Protein AF-A0A953ANK9-F1 (afdb_monomer_lite)

Foldseek 3Di:
DDDAQDWDQDPVRFIWGWHWDFDDDPPDPDDDGDIDIDTHTDDPLLRVVVVVVVVVCVVVVVVVWDKDWGDDPVDPNDIDIDTPPDD

Radius of gyration: 16.57 Å; chains: 1; bounding box: 39×26×51 Å

Structure (mmCIF, N/CA/C/O backbone):
data_AF-A0A953ANK9-F1
#
_entry.id   AF-A0A953ANK9-F1
#
loop_
_atom_site.group_PDB
_atom_site.id
_atom_site.type_symbol
_atom_site.label_atom_id
_atom_site.label_alt_id
_atom_site.label_comp_id
_atom_site.label_asym_id
_atom_site.label_entity_id
_atom_site.label_seq_id
_atom_site.pdbx_PDB_ins_code
_atom_site.Cartn_x
_atom_site.Cartn_y
_atom_site.Cartn_z
_atom_site.occupancy
_atom_site.B_iso_or_equiv
_atom_site.auth_seq_id
_atom_site.auth_comp_id
_atom_site.auth_asym_id
_atom_site.auth_atom_id
_atom_site.pdbx_PDB_model_num
ATOM 1 N N . MET A 1 1 ? -7.861 -11.558 -6.937 1.00 62.97 1 MET A N 1
ATOM 2 C CA . MET A 1 1 ? -6.821 -11.166 -7.913 1.00 62.97 1 MET A CA 1
ATOM 3 C C . MET A 1 1 ? -6.243 -9.862 -7.408 1.00 62.97 1 MET A C 1
ATOM 5 O O . MET A 1 1 ? -7.036 -9.070 -6.919 1.00 62.97 1 MET A O 1
ATOM 9 N N . ALA A 1 2 ? -4.922 -9.692 -7.441 1.00 73.94 2 ALA A N 1
ATOM 10 C CA . ALA A 1 2 ? -4.283 -8.472 -6.954 1.00 73.94 2 ALA A CA 1
ATOM 11 C C . ALA A 1 2 ? -4.504 -7.311 -7.934 1.00 73.9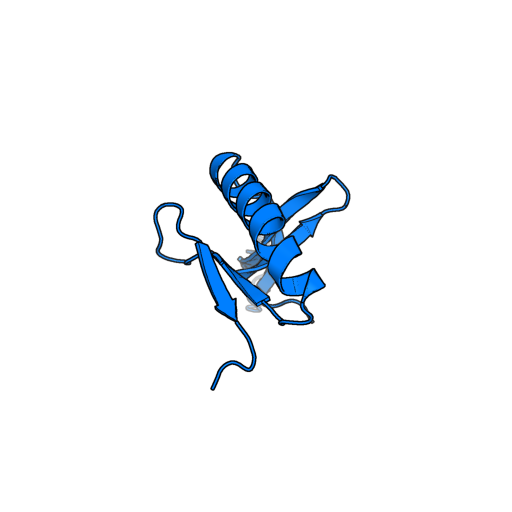4 2 ALA A C 1
ATOM 13 O O . ALA A 1 2 ? -4.518 -7.532 -9.150 1.00 73.94 2 ALA A O 1
ATOM 14 N N . TYR A 1 3 ? -4.666 -6.099 -7.412 1.00 82.62 3 TYR A N 1
ATOM 15 C CA . TYR A 1 3 ? -4.887 -4.889 -8.203 1.00 82.62 3 TYR A CA 1
ATOM 16 C C . TYR A 1 3 ? -3.696 -3.937 -8.135 1.00 82.62 3 TYR A C 1
ATOM 18 O O . TYR A 1 3 ? -2.935 -3.918 -7.171 1.00 82.62 3 TYR A O 1
ATOM 26 N N . ASP A 1 4 ? -3.550 -3.106 -9.163 1.00 84.19 4 ASP A N 1
ATOM 27 C CA . ASP A 1 4 ? -2.556 -2.037 -9.154 1.00 84.19 4 ASP A CA 1
ATOM 28 C C . ASP A 1 4 ? -2.824 -1.055 -7.999 1.00 84.19 4 ASP A C 1
ATOM 30 O O . ASP A 1 4 ? -3.962 -0.640 -7.754 1.00 84.19 4 ASP A O 1
ATOM 34 N N . GLY A 1 5 ? -1.774 -0.723 -7.254 1.00 82.94 5 GLY A N 1
ATOM 35 C CA . GLY A 1 5 ? -1.833 0.085 -6.040 1.00 82.94 5 GLY A CA 1
ATOM 36 C C . GLY A 1 5 ? -2.277 -0.651 -4.769 1.00 82.94 5 GLY A C 1
ATOM 37 O O . GLY A 1 5 ? -2.291 -0.028 -3.706 1.00 82.94 5 GLY A O 1
ATOM 38 N N . GLU A 1 6 ? -2.631 -1.938 -4.835 1.00 85.25 6 GLU A N 1
ATOM 39 C CA . GLU A 1 6 ? -3.004 -2.722 -3.652 1.00 85.25 6 GLU A CA 1
ATOM 40 C C . GLU A 1 6 ? -1.804 -2.905 -2.708 1.00 85.25 6 GLU A C 1
ATOM 42 O O . GLU A 1 6 ? -0.687 -3.200 -3.141 1.00 85.25 6 GLU A O 1
ATOM 47 N N . LEU A 1 7 ? -2.040 -2.712 -1.407 1.00 88.56 7 LEU A N 1
ATOM 48 C CA . LEU A 1 7 ? -1.046 -2.918 -0.357 1.00 88.56 7 LEU A CA 1
ATOM 49 C C . LEU A 1 7 ? -1.055 -4.376 0.095 1.00 88.56 7 LEU A C 1
ATOM 51 O O . LEU A 1 7 ? -2.102 -4.924 0.435 1.00 88.56 7 LEU A O 1
ATOM 55 N N . VAL A 1 8 ? 0.125 -4.980 0.163 1.00 88.25 8 VAL A N 1
ATOM 56 C CA . VAL A 1 8 ? 0.309 -6.365 0.595 1.00 88.25 8 VAL A CA 1
ATOM 57 C C . VAL A 1 8 ? 1.413 -6.449 1.638 1.00 88.25 8 VAL A C 1
ATOM 59 O O . VAL A 1 8 ? 2.451 -5.797 1.521 1.00 88.25 8 VAL A O 1
ATOM 62 N N . LYS A 1 9 ? 1.194 -7.262 2.671 1.00 90.75 9 LYS A N 1
ATOM 63 C CA . LYS A 1 9 ? 2.218 -7.579 3.666 1.00 90.75 9 LYS A CA 1
ATOM 64 C C . LYS A 1 9 ? 2.966 -8.828 3.215 1.00 90.75 9 LYS A C 1
ATOM 66 O O . LYS A 1 9 ? 2.359 -9.881 3.036 1.00 90.75 9 LYS A O 1
ATOM 71 N N . MET A 1 10 ? 4.266 -8.691 2.983 1.00 90.94 10 MET A N 1
ATOM 72 C CA . MET A 1 10 ? 5.135 -9.786 2.557 1.00 90.94 10 MET A CA 1
ATOM 73 C C . MET A 1 10 ? 5.447 -10.729 3.726 1.00 90.94 10 MET A C 1
ATOM 75 O O . MET A 1 10 ? 5.275 -10.376 4.893 1.00 90.94 10 MET A O 1
ATOM 79 N N . GLU A 1 11 ? 5.968 -11.920 3.423 1.00 90.69 11 GLU A N 1
ATOM 80 C CA . GLU A 1 11 ? 6.319 -12.931 4.437 1.00 90.69 11 GLU A CA 1
ATOM 81 C C . GLU A 1 11 ? 7.378 -12.445 5.438 1.00 90.69 11 GLU A C 1
ATOM 83 O O . GLU A 1 11 ? 7.367 -12.841 6.600 1.00 90.69 11 GLU A O 1
ATOM 88 N N . ASN A 1 12 ? 8.262 -11.536 5.017 1.00 90.19 12 ASN A N 1
ATOM 89 C CA . ASN A 1 12 ? 9.253 -10.901 5.890 1.00 90.19 12 ASN A CA 1
ATOM 90 C C . ASN A 1 12 ? 8.653 -9.817 6.816 1.00 90.19 12 ASN A C 1
ATOM 92 O O . ASN A 1 12 ? 9.390 -9.156 7.545 1.00 90.19 12 ASN A O 1
ATOM 96 N N . GLY A 1 13 ? 7.334 -9.605 6.770 1.00 89.75 13 GLY A N 1
ATOM 97 C CA . GLY A 1 13 ? 6.605 -8.625 7.570 1.00 89.75 13 GLY A CA 1
ATOM 98 C C . GLY A 1 13 ? 6.619 -7.198 7.020 1.00 89.75 13 GLY A C 1
ATOM 99 O O . GLY A 1 13 ? 5.954 -6.341 7.602 1.00 89.75 13 GLY A O 1
ATOM 100 N N . ARG A 1 14 ? 7.331 -6.932 5.916 1.00 93.19 14 ARG A N 1
ATOM 101 C CA . ARG A 1 14 ? 7.381 -5.611 5.276 1.00 93.19 14 ARG A CA 1
ATOM 102 C C . ARG A 1 14 ? 6.232 -5.425 4.292 1.00 93.19 14 ARG A C 1
ATOM 104 O O . ARG A 1 14 ? 5.759 -6.366 3.658 1.00 93.19 14 ARG A O 1
ATOM 111 N N . TRP A 1 15 ? 5.791 -4.185 4.160 1.00 92.94 15 TRP A N 1
ATOM 112 C CA . TRP A 1 15 ? 4.749 -3.769 3.240 1.00 92.94 15 TRP A CA 1
ATOM 113 C C . TRP A 1 15 ? 5.292 -3.542 1.835 1.00 92.94 15 TRP A C 1
ATOM 115 O O . TRP A 1 15 ? 6.357 -2.952 1.640 1.00 92.94 15 TRP A O 1
ATOM 125 N N . ALA A 1 16 ? 4.516 -3.971 0.852 1.00 92.19 16 ALA A N 1
ATOM 126 C CA . ALA A 1 16 ? 4.733 -3.701 -0.553 1.00 92.19 16 ALA A CA 1
ATOM 127 C C . ALA A 1 16 ? 3.456 -3.138 -1.179 1.00 92.19 16 ALA A C 1
ATOM 129 O O . ALA A 1 16 ? 2.349 -3.349 -0.676 1.00 92.19 16 ALA A O 1
ATOM 130 N N . ARG A 1 17 ? 3.615 -2.427 -2.292 1.00 90.81 17 ARG A N 1
ATOM 131 C CA . ARG A 1 17 ? 2.517 -1.985 -3.148 1.00 90.81 17 ARG A CA 1
ATOM 132 C C . ARG A 1 17 ? 2.631 -2.695 -4.485 1.00 90.81 17 ARG A C 1
ATOM 134 O O . ARG A 1 17 ? 3.699 -2.683 -5.096 1.00 90.81 17 ARG A O 1
ATOM 141 N N . PHE A 1 18 ? 1.541 -3.293 -4.947 1.00 89.81 18 PHE A N 1
ATOM 142 C CA . PHE A 1 18 ? 1.480 -3.798 -6.310 1.00 89.81 18 PHE A CA 1
ATOM 143 C C . PHE A 1 18 ? 1.570 -2.633 -7.295 1.00 89.81 18 PHE A C 1
ATOM 145 O O . PHE A 1 18 ? 0.854 -1.646 -7.155 1.00 89.81 18 PHE A O 1
ATOM 152 N N . SER A 1 19 ? 2.475 -2.737 -8.260 1.00 87.44 19 SER A N 1
ATOM 153 C CA . SER A 1 19 ? 2.676 -1.751 -9.317 1.00 87.44 19 SER A CA 1
ATOM 154 C C . SER A 1 19 ? 2.688 -2.465 -10.655 1.00 87.44 19 SER A C 1
ATOM 156 O O . SER A 1 19 ? 3.342 -3.504 -10.801 1.00 87.44 19 SER A O 1
ATOM 158 N N . ARG A 1 20 ? 1.997 -1.906 -11.647 1.00 88.19 20 ARG A N 1
ATOM 159 C CA . ARG A 1 20 ? 2.198 -2.312 -13.039 1.00 88.19 20 ARG A CA 1
ATOM 160 C C . ARG A 1 20 ? 3.529 -1.786 -13.564 1.00 88.19 20 ARG A C 1
ATOM 162 O O . ARG A 1 20 ? 3.870 -0.622 -13.356 1.00 88.19 20 ARG A O 1
ATOM 169 N N . CYS A 1 21 ? 4.274 -2.649 -14.241 1.00 83.56 21 CYS A N 1
ATOM 170 C CA . CYS A 1 21 ? 5.518 -2.301 -14.913 1.00 83.56 21 CYS A CA 1
ATOM 171 C C . CYS A 1 21 ? 5.494 -2.831 -16.345 1.00 83.56 21 CYS A C 1
ATOM 173 O O . CYS A 1 21 ? 5.171 -3.998 -16.569 1.00 83.56 21 CYS A O 1
ATOM 175 N N . GLN A 1 22 ? 5.889 -1.976 -17.288 1.00 81.56 22 GLN A N 1
ATOM 176 C CA . GLN A 1 22 ? 6.096 -2.363 -18.677 1.00 81.56 22 GLN A CA 1
ATOM 177 C C . GLN A 1 22 ? 7.430 -3.091 -18.817 1.00 81.56 22 GLN A C 1
ATOM 179 O O . GLN A 1 22 ? 8.475 -2.589 -18.393 1.00 81.56 22 GLN A O 1
ATOM 184 N N . VAL A 1 23 ? 7.406 -4.268 -19.435 1.00 77.06 23 VAL A N 1
ATOM 185 C CA . VAL A 1 23 ? 8.620 -5.013 -19.769 1.00 77.06 23 VAL A CA 1
ATOM 186 C C . VAL A 1 23 ? 8.998 -4.699 -21.209 1.00 77.06 23 VAL A C 1
ATOM 188 O O . VAL A 1 23 ? 8.429 -5.244 -22.151 1.00 77.06 23 VAL A O 1
ATOM 191 N N . THR A 1 24 ? 9.984 -3.823 -21.401 1.00 70.19 24 THR A N 1
ATOM 192 C CA . THR A 1 24 ? 10.528 -3.565 -22.738 1.00 70.19 24 THR A CA 1
ATOM 193 C C . THR A 1 24 ? 11.471 -4.701 -23.127 1.00 70.19 24 THR A C 1
ATOM 195 O O . THR A 1 24 ? 12.590 -4.806 -22.622 1.00 70.19 24 THR A O 1
ATOM 198 N N . ASN A 1 25 ? 11.031 -5.575 -24.029 1.00 63.78 25 ASN A N 1
ATOM 199 C CA . ASN A 1 25 ? 11.859 -6.667 -24.527 1.00 63.78 25 ASN A CA 1
ATOM 200 C C . ASN A 1 25 ? 12.773 -6.133 -25.646 1.00 63.78 25 ASN A C 1
ATOM 202 O O . ASN A 1 25 ? 12.334 -5.934 -26.775 1.00 63.78 25 ASN A O 1
ATOM 206 N N . ALA A 1 26 ? 14.051 -5.879 -25.350 1.00 58.31 26 ALA A N 1
ATOM 207 C CA . ALA A 1 26 ? 15.002 -5.214 -26.257 1.00 58.31 26 ALA A CA 1
ATOM 208 C C . ALA A 1 26 ? 15.427 -6.034 -27.505 1.00 58.31 26 ALA A C 1
ATOM 210 O O . ALA A 1 26 ? 16.457 -5.746 -28.110 1.00 58.31 26 ALA A O 1
ATOM 211 N N . GLY A 1 27 ? 14.671 -7.066 -27.897 1.00 61.78 27 GLY A N 1
ATOM 212 C CA . GLY A 1 27 ? 15.063 -7.994 -28.963 1.00 61.78 27 GLY A CA 1
ATOM 213 C C . GLY A 1 27 ? 13.934 -8.600 -29.796 1.00 61.78 27 GLY A C 1
ATOM 214 O O . GLY A 1 27 ? 14.229 -9.447 -30.631 1.00 61.78 27 GLY A O 1
ATOM 215 N N . HIS A 1 28 ? 12.670 -8.212 -29.602 1.00 56.38 28 HIS A N 1
ATOM 216 C CA . HIS A 1 28 ? 11.561 -8.659 -30.455 1.00 56.38 28 HIS A CA 1
ATOM 217 C C . HIS A 1 28 ? 10.806 -7.444 -31.000 1.00 56.38 28 HIS A C 1
ATOM 219 O O . HIS A 1 28 ? 10.382 -6.582 -30.241 1.00 56.38 28 HIS A O 1
ATOM 225 N N . GLN A 1 29 ? 10.671 -7.373 -32.328 1.00 54.69 29 GLN A N 1
ATOM 226 C CA . GLN A 1 29 ? 9.910 -6.334 -33.036 1.00 54.69 29 GLN A CA 1
ATOM 227 C C . GLN A 1 29 ? 8.390 -6.574 -33.008 1.00 54.69 29 GLN A C 1
ATOM 229 O O . GLN A 1 29 ? 7.651 -5.758 -33.556 1.00 54.69 29 GLN A O 1
ATOM 234 N N . ASP A 1 30 ? 7.916 -7.652 -32.375 1.00 56.22 30 ASP A N 1
ATOM 235 C CA . 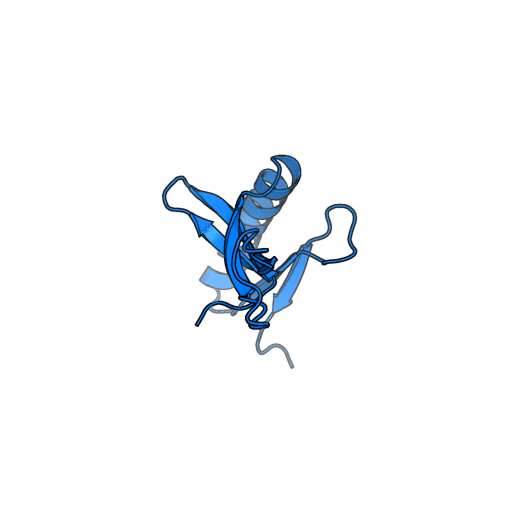ASP A 1 30 ? 6.484 -7.899 -32.221 1.00 56.22 30 ASP A CA 1
ATOM 236 C C . ASP A 1 30 ? 5.933 -7.142 -31.014 1.00 56.22 30 ASP A C 1
ATOM 238 O O . ASP A 1 30 ? 6.402 -7.249 -29.881 1.00 56.22 30 ASP A O 1
ATOM 242 N N . THR A 1 31 ? 4.959 -6.303 -31.330 1.00 54.66 31 THR A N 1
ATOM 243 C CA . THR A 1 31 ? 4.442 -5.194 -30.536 1.00 54.66 31 THR A CA 1
ATOM 244 C C . THR A 1 31 ? 3.381 -5.678 -29.549 1.00 54.66 31 THR A C 1
ATOM 246 O O . THR A 1 31 ? 2.226 -5.283 -29.647 1.00 54.66 31 THR A O 1
ATOM 249 N N . ASP A 1 32 ? 3.764 -6.545 -28.614 1.00 59.81 32 ASP A N 1
ATOM 250 C CA . ASP A 1 32 ? 2.960 -6.806 -27.417 1.00 59.81 32 ASP A CA 1
ATOM 251 C C . ASP A 1 32 ? 3.687 -6.191 -26.220 1.00 59.81 32 ASP A C 1
ATOM 253 O O . ASP A 1 32 ? 4.652 -6.742 -25.683 1.00 59.81 32 ASP A O 1
ATOM 257 N N . GLU A 1 33 ? 3.250 -4.992 -25.831 1.00 66.19 33 GLU A N 1
ATOM 258 C CA . GLU A 1 33 ? 3.640 -4.393 -24.559 1.00 66.19 33 GLU A CA 1
ATOM 259 C C . GLU A 1 33 ? 3.158 -5.318 -23.435 1.00 66.19 33 GLU A C 1
ATOM 261 O O . GLU A 1 33 ? 1.966 -5.423 -23.148 1.00 66.19 33 GLU A O 1
ATOM 266 N N . MET A 1 34 ? 4.092 -6.050 -22.828 1.00 74.19 34 MET A N 1
ATOM 267 C CA . MET A 1 34 ? 3.785 -6.938 -21.716 1.00 74.19 34 MET A CA 1
ATOM 268 C C . MET A 1 34 ? 3.803 -6.140 -20.411 1.00 74.19 34 MET A C 1
ATOM 270 O O . MET A 1 34 ? 4.866 -5.744 -19.926 1.00 74.19 34 MET A O 1
ATOM 274 N N . ASP A 1 35 ? 2.622 -5.962 -19.822 1.00 82.12 35 ASP A N 1
ATOM 275 C CA . ASP A 1 35 ? 2.470 -5.441 -18.467 1.00 82.12 35 ASP A CA 1
ATOM 276 C C . ASP A 1 35 ? 2.556 -6.581 -17.452 1.00 82.12 35 ASP A C 1
ATOM 278 O O . ASP A 1 35 ? 1.755 -7.521 -17.465 1.00 82.12 35 ASP A O 1
ATOM 282 N N . ILE A 1 36 ? 3.500 -6.472 -16.520 1.00 86.50 36 ILE A N 1
ATOM 283 C CA . ILE A 1 36 ? 3.567 -7.344 -15.346 1.00 86.50 36 ILE A CA 1
ATOM 284 C C . ILE A 1 36 ? 3.118 -6.589 -14.102 1.00 86.50 36 ILE A C 1
ATOM 286 O O . ILE A 1 36 ? 3.325 -5.382 -13.976 1.00 86.50 36 ILE A O 1
ATOM 290 N N . LEU A 1 37 ? 2.514 -7.312 -13.160 1.00 89.31 37 LEU A N 1
ATOM 291 C CA . LEU A 1 37 ? 2.211 -6.795 -11.830 1.00 89.31 37 LEU A CA 1
ATOM 292 C C . LEU A 1 37 ? 3.291 -7.275 -10.862 1.00 89.31 37 LEU A C 1
ATOM 294 O O . LEU A 1 37 ? 3.479 -8.480 -10.693 1.00 89.31 37 LEU A O 1
ATOM 298 N N . VAL A 1 38 ? 3.987 -6.341 -10.223 1.00 89.12 38 VAL A N 1
ATOM 299 C CA . VAL A 1 38 ? 5.060 -6.638 -9.268 1.00 89.12 38 VAL A CA 1
ATOM 300 C C . VAL A 1 38 ? 4.739 -6.040 -7.906 1.00 89.12 38 VAL A C 1
ATOM 302 O O . VAL A 1 38 ? 4.223 -4.930 -7.817 1.00 89.12 38 VAL A O 1
ATOM 305 N N . ALA A 1 39 ? 5.039 -6.771 -6.834 1.00 90.69 39 ALA A N 1
ATOM 306 C CA . ALA A 1 39 ? 4.993 -6.229 -5.481 1.00 90.69 39 ALA A CA 1
ATOM 307 C C . ALA A 1 39 ? 6.300 -5.473 -5.215 1.00 90.69 39 ALA A C 1
ATOM 309 O O . ALA A 1 39 ? 7.367 -6.081 -5.141 1.00 90.69 39 ALA A O 1
ATOM 310 N N . VAL A 1 40 ? 6.219 -4.150 -5.096 1.00 89.69 40 VAL A N 1
ATOM 311 C CA . VAL A 1 40 ? 7.375 -3.292 -4.820 1.00 89.69 40 VAL A CA 1
ATOM 312 C C . VAL A 1 40 ? 7.390 -2.958 -3.339 1.00 89.69 40 VAL A C 1
ATOM 314 O O . VAL A 1 40 ? 6.428 -2.385 -2.825 1.00 89.69 40 VAL A O 1
ATOM 317 N N . GLU A 1 41 ? 8.471 -3.321 -2.653 1.00 92.94 41 GLU A N 1
ATOM 318 C CA . GLU A 1 41 ? 8.663 -2.968 -1.248 1.00 92.94 41 GLU A CA 1
ATOM 319 C C . GLU A 1 41 ? 8.622 -1.446 -1.055 1.00 92.94 41 GLU A C 1
ATOM 321 O O . GLU A 1 41 ? 9.225 -0.690 -1.817 1.00 92.94 41 GLU A O 1
ATOM 326 N N . LEU A 1 42 ? 7.909 -0.996 -0.023 1.00 91.12 42 LEU A N 1
ATOM 327 C CA . LEU A 1 42 ? 7.804 0.421 0.305 1.00 91.12 42 LEU A CA 1
ATOM 328 C C . LEU A 1 42 ? 9.010 0.924 1.107 1.00 91.12 42 LEU A C 1
ATOM 330 O O . LEU A 1 42 ? 9.587 0.197 1.918 1.00 91.12 42 LEU A O 1
ATOM 334 N N . GLU A 1 43 ? 9.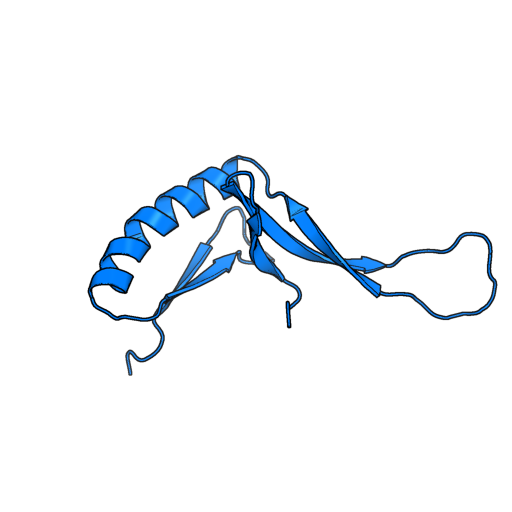337 2.207 0.934 1.00 90.44 43 GLU A N 1
ATOM 335 C CA . GLU A 1 43 ? 10.357 2.896 1.733 1.00 90.44 43 GLU A CA 1
ATOM 336 C C . GLU A 1 43 ? 10.022 2.869 3.231 1.00 90.44 43 GLU A C 1
ATOM 338 O O . GLU A 1 43 ? 8.851 2.851 3.619 1.00 90.44 43 GLU A O 1
ATOM 343 N N . GLU A 1 44 ? 11.050 2.965 4.078 1.00 90.19 44 GLU A N 1
ATOM 344 C CA . GLU A 1 44 ? 10.915 2.815 5.532 1.00 90.19 44 GLU A CA 1
ATOM 345 C C . GLU A 1 44 ? 9.856 3.740 6.147 1.00 90.19 44 GLU A C 1
ATOM 347 O O . GLU A 1 44 ? 9.023 3.277 6.915 1.00 90.19 44 GLU A O 1
ATOM 352 N N . ARG A 1 45 ? 9.779 5.012 5.732 1.00 88.06 45 ARG A N 1
ATOM 353 C CA . ARG A 1 45 ? 8.752 5.950 6.233 1.00 88.06 45 ARG A CA 1
ATOM 354 C C . ARG A 1 45 ? 7.319 5.427 6.068 1.00 88.06 45 ARG A C 1
ATOM 356 O O . ARG A 1 45 ? 6.472 5.660 6.923 1.00 88.06 45 ARG A O 1
ATOM 363 N N . TYR A 1 46 ? 7.043 4.708 4.980 1.00 88.38 46 TYR A N 1
ATOM 364 C CA . TYR A 1 46 ? 5.729 4.122 4.726 1.00 88.38 46 TYR A CA 1
ATOM 365 C C . TYR A 1 46 ? 5.531 2.823 5.507 1.00 88.38 46 TYR A C 1
ATOM 367 O O . TYR A 1 46 ? 4.408 2.537 5.914 1.00 88.38 46 TYR A O 1
ATOM 375 N N . GLN A 1 47 ? 6.604 2.065 5.756 1.00 91.56 47 GLN A N 1
ATOM 376 C CA . GLN A 1 47 ? 6.569 0.899 6.643 1.00 91.56 47 GLN A CA 1
ATOM 377 C C . GLN A 1 47 ? 6.129 1.303 8.049 1.00 91.56 47 GLN A C 1
ATOM 379 O O . GLN A 1 47 ? 5.249 0.666 8.627 1.00 91.56 47 GLN A O 1
ATOM 384 N N . GLU A 1 48 ? 6.714 2.378 8.583 1.00 89.31 48 GLU A N 1
ATOM 385 C CA . GLU A 1 48 ? 6.388 2.889 9.915 1.00 89.31 48 GLU A CA 1
ATOM 386 C C . GLU A 1 48 ? 4.941 3.380 9.983 1.00 89.31 48 GLU A C 1
ATOM 388 O O . GLU A 1 48 ? 4.187 2.933 10.844 1.00 89.31 48 GLU A O 1
ATOM 393 N N . LEU A 1 49 ? 4.521 4.200 9.014 1.00 88.38 49 LEU A N 1
ATOM 394 C CA . LEU A 1 49 ? 3.144 4.689 8.919 1.00 88.38 49 LEU A CA 1
ATOM 395 C C . LEU A 1 49 ? 2.118 3.549 8.857 1.00 88.38 49 LEU A C 1
ATOM 397 O O . LEU A 1 49 ? 1.086 3.604 9.525 1.00 88.38 49 LEU A O 1
ATOM 401 N N . LEU A 1 50 ? 2.388 2.505 8.068 1.00 89.00 50 LEU A N 1
ATOM 402 C CA . LEU A 1 50 ? 1.488 1.359 7.938 1.00 89.00 50 LEU A CA 1
ATOM 403 C C . LEU A 1 50 ? 1.472 0.481 9.189 1.00 89.00 50 LEU A C 1
ATOM 405 O O . LEU A 1 50 ? 0.417 -0.031 9.550 1.00 89.00 50 LEU A O 1
ATOM 409 N N . ARG A 1 51 ? 2.605 0.332 9.878 1.00 89.44 51 ARG A N 1
ATOM 410 C CA . ARG A 1 51 ? 2.680 -0.376 11.163 1.00 89.44 51 ARG A CA 1
ATOM 411 C C . ARG A 1 51 ? 1.870 0.338 12.246 1.00 89.44 51 ARG A C 1
ATOM 413 O O . ARG A 1 51 ? 1.156 -0.317 13.005 1.00 89.44 51 ARG A O 1
ATOM 420 N N . ASP A 1 52 ? 1.943 1.662 12.300 1.00 84.94 52 ASP A N 1
ATOM 421 C CA . ASP A 1 52 ? 1.165 2.461 13.251 1.00 84.94 52 ASP A CA 1
ATOM 422 C C . ASP A 1 52 ? -0.332 2.418 12.902 1.00 84.94 52 ASP A C 1
ATOM 424 O O . ASP A 1 52 ? -1.190 2.277 13.780 1.00 84.94 52 ASP A O 1
ATOM 428 N N . ALA A 1 53 ? -0.658 2.450 11.605 1.00 83.94 53 ALA A N 1
ATOM 429 C CA . ALA A 1 53 ? -2.021 2.262 11.126 1.00 83.94 53 ALA A CA 1
ATOM 430 C C . ALA A 1 53 ? -2.568 0.871 11.481 1.00 83.94 53 ALA A C 1
ATOM 432 O O . ALA A 1 53 ? -3.699 0.787 11.953 1.00 83.94 53 ALA A O 1
ATOM 433 N N . GLU A 1 54 ? -1.791 -0.208 11.329 1.00 83.81 54 GLU A N 1
ATOM 434 C CA . GLU A 1 54 ? -2.198 -1.560 11.741 1.00 83.81 54 GLU A CA 1
ATOM 435 C C . GLU A 1 54 ? -2.609 -1.603 13.213 1.00 83.81 54 GLU A C 1
ATOM 437 O O . GLU A 1 54 ? -3.682 -2.115 13.525 1.00 83.81 54 GLU A O 1
ATOM 442 N N . GLN A 1 55 ? -1.808 -1.015 14.108 1.00 81.69 55 GLN A N 1
ATOM 443 C CA . GLN A 1 55 ? -2.127 -0.974 15.540 1.00 81.69 55 GLN A CA 1
ATOM 444 C C . GLN A 1 55 ? -3.443 -0.235 15.817 1.00 81.69 55 GLN A C 1
ATOM 446 O O . GLN A 1 55 ? -4.237 -0.668 16.652 1.00 81.69 55 GLN A O 1
ATOM 451 N N . SER A 1 56 ? -3.702 0.857 15.095 1.00 77.19 56 SER A N 1
ATOM 452 C CA . SER A 1 56 ? -4.951 1.621 15.207 1.00 77.19 56 SER A CA 1
ATOM 453 C C . SER A 1 56 ? -6.156 0.855 14.638 1.00 77.19 56 SER A C 1
ATOM 455 O O . SER A 1 56 ? -7.241 0.855 15.223 1.00 77.19 56 SER A O 1
ATOM 457 N N . ILE A 1 57 ? -5.966 0.147 13.520 1.00 83.31 57 ILE A N 1
ATOM 458 C CA . ILE A 1 57 ? -7.004 -0.634 12.830 1.00 83.31 57 ILE A CA 1
ATOM 459 C C . ILE A 1 57 ? -7.376 -1.898 13.602 1.00 83.31 57 ILE A C 1
ATOM 461 O O . ILE A 1 57 ? -8.544 -2.290 13.585 1.00 83.31 57 ILE A O 1
ATOM 465 N N . GLU A 1 58 ? -6.430 -2.519 14.308 1.00 82.06 58 GLU A N 1
ATOM 466 C CA . GLU A 1 58 ? -6.669 -3.702 15.143 1.00 82.06 58 GLU A CA 1
ATOM 467 C C . GLU A 1 58 ? -7.854 -3.467 16.100 1.00 82.06 58 GLU A C 1
ATOM 469 O O . GLU A 1 58 ? -8.742 -4.310 16.231 1.00 82.06 58 GLU A O 1
ATOM 474 N N . ALA A 1 59 ? -7.958 -2.262 16.674 1.00 79.88 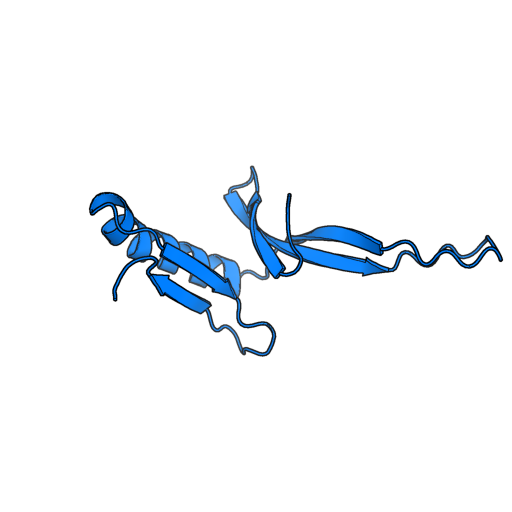59 ALA A N 1
ATOM 475 C CA . ALA A 1 59 ? -9.063 -1.876 17.549 1.00 79.88 59 ALA A CA 1
ATOM 476 C C . ALA A 1 59 ? -10.437 -1.849 16.844 1.00 79.88 59 ALA A C 1
ATOM 478 O O . ALA A 1 59 ? -11.457 -2.114 17.484 1.00 79.88 59 ALA A O 1
ATOM 479 N N . TYR A 1 60 ? -10.485 -1.537 15.545 1.00 79.56 60 TYR A N 1
ATOM 480 C CA . TYR A 1 60 ? -11.710 -1.571 14.734 1.00 79.56 60 TYR A CA 1
ATOM 481 C C . TYR A 1 60 ? -12.045 -2.990 14.269 1.00 79.56 60 TYR A C 1
ATOM 483 O O . TYR A 1 60 ? -13.208 -3.392 14.333 1.00 79.56 60 TYR A O 1
ATOM 491 N N . ARG A 1 61 ? -11.032 -3.784 13.898 1.00 76.12 61 ARG A N 1
ATOM 492 C CA . ARG A 1 61 ? -11.203 -5.206 13.554 1.00 76.12 61 ARG A CA 1
ATOM 493 C C . ARG A 1 61 ? -11.760 -6.011 14.721 1.00 76.12 61 ARG A C 1
ATOM 495 O O . ARG A 1 61 ? -12.684 -6.792 14.524 1.00 76.12 61 ARG A O 1
ATOM 502 N N . LEU A 1 62 ? -11.273 -5.768 15.939 1.00 80.69 62 LEU A N 1
ATOM 503 C CA . LEU A 1 62 ? -11.804 -6.392 17.158 1.00 80.69 62 LEU A CA 1
ATOM 504 C C . LEU A 1 62 ? -13.284 -6.060 17.405 1.00 80.69 62 LEU A C 1
ATOM 506 O O . LEU A 1 62 ? -13.989 -6.826 18.055 1.00 80.69 62 LEU A O 1
ATOM 510 N N . LYS A 1 63 ? -13.769 -4.937 16.865 1.00 81.62 63 LYS A N 1
ATOM 511 C CA . LYS A 1 63 ? -15.182 -4.532 16.903 1.00 81.62 63 LYS A CA 1
ATOM 512 C C . LYS A 1 63 ? -15.989 -5.041 15.703 1.00 81.62 63 LYS A C 1
ATOM 514 O O . LYS A 1 63 ? -17.162 -4.703 15.587 1.00 81.62 63 LYS A O 1
ATOM 519 N N . GLY A 1 64 ? -15.379 -5.830 14.817 1.00 80.50 64 GLY A N 1
ATOM 520 C CA . GLY A 1 64 ? -16.015 -6.358 13.611 1.00 80.50 64 GLY A CA 1
ATOM 521 C C . GLY A 1 64 ? -16.264 -5.313 12.522 1.00 80.50 64 GLY A C 1
ATOM 522 O O . GLY A 1 64 ? -17.084 -5.559 11.643 1.00 80.50 64 GLY A O 1
ATOM 523 N N . ILE A 1 65 ? -15.595 -4.155 12.572 1.00 79.38 65 ILE A N 1
ATOM 524 C CA . ILE A 1 65 ? -15.738 -3.102 11.560 1.00 79.38 65 ILE A CA 1
ATOM 525 C C . ILE A 1 65 ? -14.698 -3.353 10.458 1.00 79.38 65 ILE A C 1
ATOM 527 O O . ILE A 1 65 ? -13.498 -3.323 10.754 1.00 79.38 65 ILE A O 1
ATOM 531 N N . PRO A 1 66 ? -15.116 -3.605 9.206 1.00 77.25 66 PRO A N 1
ATOM 532 C CA . PRO A 1 66 ? -14.181 -3.764 8.104 1.00 77.25 66 PRO A CA 1
ATOM 533 C C . PRO A 1 66 ? -13.527 -2.418 7.768 1.00 77.25 66 PRO A C 1
ATOM 535 O O . PRO A 1 66 ? -14.193 -1.387 7.674 1.00 77.25 66 PRO A O 1
ATOM 538 N N . VAL A 1 67 ? -12.200 -2.424 7.622 1.00 76.88 67 VAL A N 1
ATOM 539 C CA . VAL A 1 67 ? -11.398 -1.228 7.328 1.00 76.88 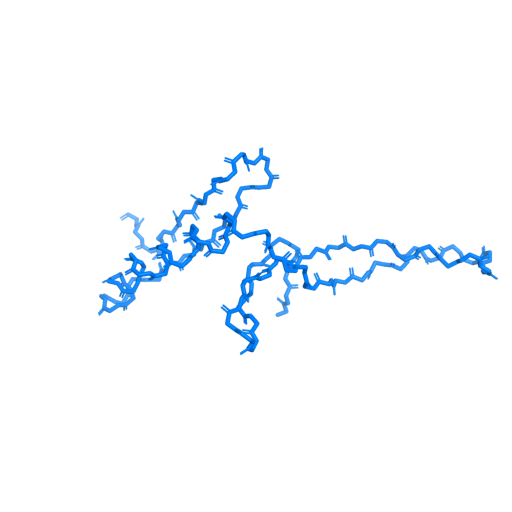67 VAL A CA 1
ATOM 540 C C . VAL A 1 67 ? -10.483 -1.511 6.147 1.00 76.88 67 VAL A C 1
ATOM 542 O O . VAL A 1 67 ? -9.713 -2.472 6.176 1.00 76.88 67 VAL A O 1
ATOM 545 N N . SER A 1 68 ? -10.543 -0.643 5.142 1.00 76.38 68 SER A N 1
ATOM 546 C CA . SER A 1 68 ? -9.649 -0.629 3.989 1.00 76.38 68 SER A CA 1
ATOM 547 C C . SER A 1 68 ? -8.604 0.474 4.145 1.00 76.38 68 SER A C 1
ATOM 549 O O . SER A 1 68 ? -8.910 1.574 4.612 1.00 76.38 68 SER A O 1
ATOM 551 N N . VAL A 1 69 ? -7.361 0.172 3.771 1.00 76.94 69 VAL A N 1
ATOM 552 C CA . VAL A 1 69 ? -6.226 1.102 3.830 1.00 76.94 69 VAL A CA 1
ATOM 553 C C . VAL A 1 69 ? -5.717 1.325 2.423 1.00 76.94 69 VAL A C 1
ATOM 555 O O . VAL A 1 69 ? -5.417 0.367 1.712 1.00 76.94 69 VAL A O 1
ATOM 558 N N . ARG A 1 70 ? -5.570 2.589 2.033 1.00 77.50 70 ARG A N 1
ATOM 559 C CA . ARG A 1 70 ? -4.992 2.959 0.745 1.00 77.50 70 ARG A CA 1
ATOM 560 C C . ARG A 1 70 ? -3.863 3.953 0.937 1.00 77.50 70 ARG A C 1
ATOM 562 O O . ARG A 1 70 ? -4.006 4.921 1.683 1.00 77.50 70 ARG A O 1
ATOM 569 N N . LEU A 1 71 ? -2.757 3.724 0.239 1.00 73.81 71 LEU A N 1
ATOM 570 C CA . LEU A 1 71 ? -1.722 4.736 0.090 1.00 73.81 71 LEU A CA 1
ATOM 571 C C . LEU A 1 71 ? -2.164 5.717 -0.995 1.00 73.81 71 LEU A C 1
ATOM 573 O O . LEU A 1 71 ? -2.536 5.286 -2.087 1.00 73.81 71 LEU A O 1
ATOM 577 N N . ASP A 1 72 ? -2.154 7.009 -0.682 1.00 73.25 72 ASP A N 1
ATOM 578 C CA . ASP A 1 72 ? -2.515 8.042 -1.649 1.00 73.25 72 ASP A CA 1
ATOM 579 C C . ASP A 1 72 ? -1.478 8.051 -2.791 1.00 73.25 72 ASP A C 1
ATOM 581 O O . ASP A 1 72 ? -0.287 8.240 -2.515 1.00 73.25 72 ASP A O 1
ATOM 585 N N . PRO A 1 73 ? -1.878 7.788 -4.051 1.00 62.75 73 PRO A N 1
ATOM 586 C CA . PRO A 1 73 ? -0.946 7.709 -5.173 1.00 62.75 73 PRO A CA 1
ATOM 587 C C . PRO A 1 73 ? -0.224 9.034 -5.449 1.00 62.75 73 PRO A C 1
ATOM 589 O O . PRO A 1 73 ? 0.912 8.992 -5.917 1.00 62.75 73 PRO A O 1
ATOM 592 N N . ASP A 1 74 ? -0.838 10.168 -5.096 1.00 67.81 74 ASP A N 1
ATOM 593 C CA . ASP A 1 74 ? -0.291 11.516 -5.300 1.00 67.81 74 ASP A CA 1
ATOM 594 C C . ASP A 1 74 ? 0.312 12.110 -4.008 1.00 67.81 74 ASP A C 1
ATOM 596 O O . ASP A 1 74 ? 0.803 13.241 -3.985 1.00 67.81 74 ASP A O 1
ATOM 600 N N . GLY A 1 75 ? 0.247 11.368 -2.897 1.00 54.00 75 GLY A N 1
ATOM 601 C CA . GLY A 1 75 ? 0.430 11.905 -1.553 1.00 54.00 75 GLY A CA 1
ATOM 602 C C . GLY A 1 75 ? 1.843 11.773 -0.984 1.00 54.00 75 GLY A C 1
ATOM 603 O O . GLY A 1 75 ? 2.407 10.683 -0.879 1.00 54.00 75 GLY A O 1
ATOM 604 N N . GLU A 1 76 ? 2.355 12.892 -0.472 1.00 60.44 76 GLU A N 1
ATOM 605 C CA . GLU A 1 76 ? 3.514 13.038 0.422 1.00 60.44 76 GLU A CA 1
ATOM 606 C C . GLU A 1 76 ? 3.397 12.205 1.725 1.00 60.44 76 GLU A C 1
ATOM 608 O O . GLU A 1 76 ? 3.281 12.754 2.818 1.00 60.44 76 GLU A O 1
ATOM 613 N N . GLY A 1 77 ? 3.386 10.871 1.670 1.00 60.97 77 GLY A N 1
ATOM 614 C CA . GLY A 1 77 ? 3.321 10.071 2.903 1.00 60.97 77 GLY A CA 1
ATOM 615 C C . GLY A 1 77 ? 1.921 9.905 3.501 1.00 60.97 77 GLY A C 1
ATOM 616 O O . GLY A 1 77 ? 1.812 9.647 4.695 1.00 60.97 77 GLY A O 1
ATOM 617 N N . LYS A 1 78 ? 0.841 10.077 2.727 1.00 67.31 78 LYS A N 1
ATOM 618 C CA . LYS A 1 78 ? -0.530 10.024 3.266 1.00 67.31 78 LYS A CA 1
ATOM 619 C C . LYS A 1 78 ? -1.170 8.646 3.101 1.00 67.31 78 LYS A C 1
ATOM 621 O O . LYS A 1 78 ? -1.186 8.074 2.013 1.00 67.31 78 LYS A O 1
ATOM 626 N N . LEU A 1 79 ? -1.748 8.150 4.194 1.00 73.12 79 LEU A N 1
ATOM 627 C CA . LEU A 1 79 ? -2.604 6.966 4.227 1.00 73.12 79 LEU A CA 1
ATOM 628 C C . LEU A 1 79 ? -4.061 7.397 4.383 1.00 73.12 79 LEU A C 1
ATOM 630 O O . LEU A 1 79 ? -4.380 8.232 5.227 1.00 73.12 79 LEU A O 1
ATOM 634 N N . SER A 1 80 ? -4.941 6.797 3.591 1.00 73.88 80 SER A N 1
ATOM 635 C CA . SER A 1 80 ? -6.389 6.944 3.717 1.00 73.88 80 SER A CA 1
ATOM 636 C C . SER A 1 80 ? -6.986 5.666 4.291 1.00 73.88 80 SER A C 1
ATOM 638 O O . SER A 1 80 ? -6.677 4.566 3.832 1.00 73.88 80 SER A O 1
ATOM 640 N N . LEU A 1 81 ? -7.849 5.824 5.294 1.00 73.62 81 LEU A N 1
ATOM 641 C CA . LEU A 1 81 ? -8.596 4.741 5.927 1.00 73.62 81 LEU A CA 1
ATOM 642 C C . LEU A 1 81 ? -10.066 4.873 5.541 1.00 73.62 81 LEU A C 1
ATOM 644 O O . LEU A 1 81 ? -10.660 5.937 5.707 1.00 73.62 81 LEU A O 1
ATOM 648 N N . THR A 1 82 ? -10.661 3.799 5.040 1.00 78.00 82 THR A N 1
ATOM 649 C CA . THR A 1 82 ? -12.087 3.742 4.715 1.00 78.00 82 THR A CA 1
ATOM 650 C C . THR A 1 82 ? -12.740 2.665 5.564 1.00 78.00 82 THR A C 1
ATOM 652 O O . THR A 1 82 ? -12.332 1.508 5.519 1.00 78.00 82 THR A O 1
ATOM 655 N N . LEU A 1 83 ? -13.737 3.050 6.360 1.00 77.38 83 LEU A N 1
ATOM 656 C CA . LEU A 1 83 ? -14.563 2.115 7.120 1.00 77.38 83 LEU A CA 1
ATOM 657 C C . LEU A 1 83 ? -15.677 1.621 6.196 1.00 77.38 83 LEU A C 1
ATOM 659 O O . LEU A 1 83 ? -16.468 2.420 5.695 1.00 77.38 83 LEU A O 1
ATOM 663 N N . GL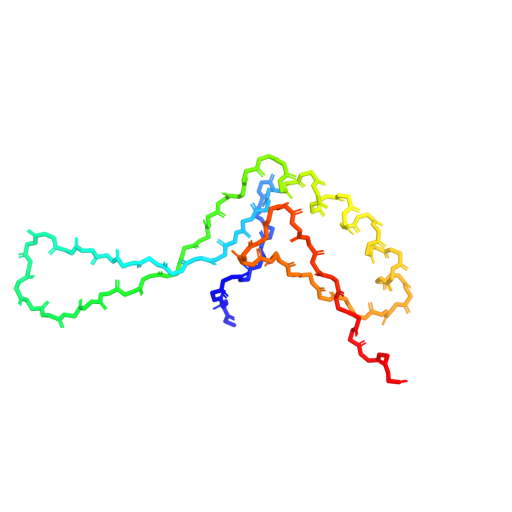U A 1 84 ? -15.736 0.321 5.949 1.00 70.38 84 GLU A N 1
ATOM 664 C CA . GLU A 1 84 ? -16.784 -0.270 5.126 1.00 70.38 84 GLU A CA 1
ATOM 665 C C . GLU A 1 84 ? -18.041 -0.485 5.990 1.00 70.38 84 GLU A C 1
ATOM 667 O O . GLU A 1 84 ? -17.985 -1.099 7.055 1.00 70.38 84 GLU A O 1
ATOM 672 N N . GLY A 1 85 ? -19.189 0.047 5.557 1.00 61.69 85 GLY A N 1
ATOM 673 C CA . GLY A 1 85 ? -20.489 -0.211 6.197 1.00 61.69 85 GLY A CA 1
ATOM 674 C C . GLY A 1 85 ? -20.973 0.801 7.246 1.00 61.69 85 GLY A C 1
ATOM 675 O O . GLY A 1 85 ? -22.012 0.563 7.857 1.00 61.69 85 GLY A O 1
ATOM 676 N N . LEU A 1 86 ? -20.292 1.935 7.442 1.00 53.97 86 LEU A N 1
ATOM 677 C CA . LEU A 1 86 ? -20.866 3.092 8.146 1.00 53.97 86 LEU A CA 1
ATOM 678 C C . LEU A 1 86 ? -21.619 3.972 7.134 1.00 53.97 86 LEU A C 1
ATOM 680 O O . LEU A 1 86 ? -21.007 4.783 6.441 1.00 53.97 86 LEU A O 1
ATOM 684 N N . HIS A 1 87 ? -22.934 3.759 7.032 1.00 45.31 87 HIS A N 1
ATOM 685 C CA . HIS A 1 87 ? -23.882 4.656 6.362 1.00 45.31 87 HIS A CA 1
ATOM 686 C C . HIS A 1 87 ? -24.580 5.561 7.375 1.00 45.31 87 HIS A C 1
ATOM 688 O O . HIS A 1 87 ? -24.906 5.061 8.477 1.00 45.31 87 HIS A O 1
#

Sequence (87 aa):
MAYDGELVKMENGRWARFSRCQVTNAGHQDTDEMDILVAVELEERYQELLRDAEQSIEAYRLKGIPVSVRLDPDGEGKLSLTLEGLH

Secondary structure (DSSP, 8-state):
---TT-EEE-TTS-EEEEEEEEE--TT--S---EEEEEEEEPPHHHHHHHHHHHHHHHHHHTTT--EEEEE-TT-SS-EEEEETT--

pLDDT: mean 78.36, std 11.8, range [45.31, 93.19]